Protein AF-A0A9N9MKV9-F1 (afdb_monomer_lite)

Secondary structure (DSSP, 8-state):
--HHHHHHHHHHHHTT-SS---HHHHHHHHHHHHHHHTSTTT---HHHHHHHHHTTT-SPPPTTHHHHHHHHHHHTTSB-TTS-B-HHHHHHHHHTTT--HHHHHHHHHHHHHHHHHHHHHHTS-----SS--------------

InterPro domains:
  IPR006170 Pheromone/general odorant binding protein [PF01395] (21-109)
  IPR036728 Pheromone/general odorant binding protein superfamily [G3DSA:1.10.238.20] (23-124)

Sequence (145 aa):
MKSLAILALCVLFATALSDEIPNKLRQRLRTASEKCQSIPSKAVNEDDMKAYKLSRGEGRRPENLGPHSLCITKEMGWQNEDGTINRELLMREKMRRGETEEKASEMMNRLMKFQKKSNKRLRLPMRNVRKILIPLSTRKLYRPG

Organism: NCBI:txid467358

Radius of gyration: 21.18 Å; chains: 1; bounding box: 37×35×74 Å

pLDDT: mean 70.63, std 19.63, range [30.3, 92.5]

Structure (mmCIF, N/CA/C/O backbone):
data_AF-A0A9N9MKV9-F1
#
_entry.id   AF-A0A9N9MKV9-F1
#
loop_
_atom_site.group_PDB
_atom_site.id
_atom_site.type_symbol
_atom_site.label_atom_id
_atom_site.label_alt_id
_atom_site.label_comp_id
_atom_site.label_asym_id
_atom_site.label_entity_id
_atom_site.label_seq_id
_atom_site.pdbx_PDB_ins_code
_atom_site.Cartn_x
_atom_site.Cartn_y
_atom_site.Cartn_z
_atom_site.occupancy
_atom_site.B_iso_or_equiv
_atom_site.auth_seq_id
_atom_site.auth_comp_id
_atom_site.auth_asym_id
_atom_site.auth_atom_id
_atom_site.pdbx_PDB_model_num
ATOM 1 N N . MET A 1 1 ? -5.793 4.470 -14.842 1.00 39.47 1 MET A N 1
ATOM 2 C CA . MET A 1 1 ? -5.148 5.182 -13.713 1.00 39.47 1 MET A CA 1
ATOM 3 C C . MET A 1 1 ? -5.955 5.035 -12.414 1.00 39.47 1 MET A C 1
ATO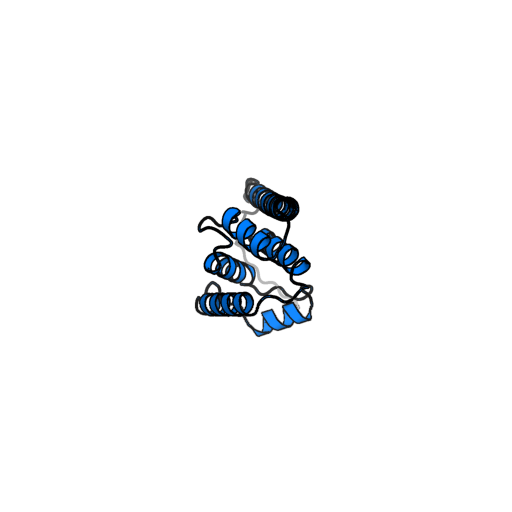M 5 O O . MET A 1 1 ? -6.577 5.982 -11.952 1.00 39.47 1 MET A O 1
ATOM 9 N N . LYS A 1 2 ? -5.936 3.837 -11.806 1.00 42.28 2 LYS A N 1
ATOM 10 C CA . LYS A 1 2 ? -6.439 3.559 -10.436 1.00 42.28 2 LYS A CA 1
ATOM 11 C C . LYS A 1 2 ? -5.429 4.005 -9.350 1.00 42.28 2 LYS A C 1
ATOM 13 O O . LYS A 1 2 ? -5.663 3.880 -8.155 1.00 42.28 2 LYS A O 1
ATOM 18 N N . SER A 1 3 ? -4.303 4.566 -9.791 1.00 45.56 3 SER A N 1
ATOM 19 C CA . SER A 1 3 ? -3.072 4.827 -9.047 1.00 45.56 3 SER A CA 1
ATOM 20 C C . SER A 1 3 ? -3.115 6.043 -8.111 1.00 45.56 3 SER A C 1
ATOM 22 O O . SER A 1 3 ? -2.198 6.210 -7.313 1.00 45.56 3 SER A O 1
ATOM 24 N N . LEU A 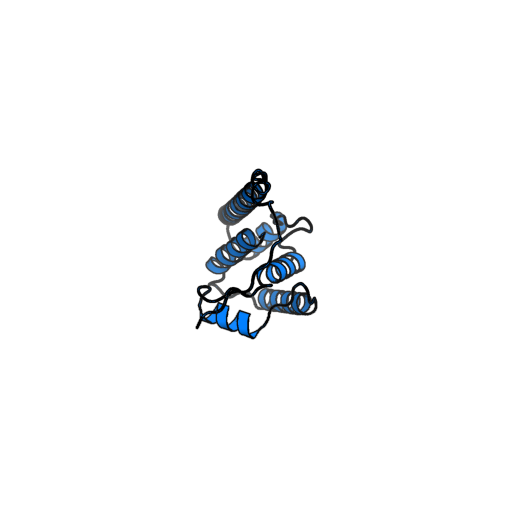1 4 ? -4.152 6.886 -8.199 1.00 46.16 4 LEU A N 1
ATOM 25 C CA . LEU A 1 4 ? -4.339 8.047 -7.313 1.00 46.16 4 LEU A CA 1
ATOM 26 C C . LEU A 1 4 ? -4.969 7.657 -5.965 1.00 46.16 4 LEU A C 1
ATOM 28 O O . LEU A 1 4 ? -4.582 8.198 -4.936 1.00 46.16 4 LEU A O 1
ATOM 32 N N . ALA A 1 5 ? -5.873 6.669 -5.949 1.00 49.72 5 ALA A N 1
ATOM 33 C CA . ALA A 1 5 ? -6.430 6.122 -4.706 1.00 49.72 5 ALA A CA 1
ATOM 34 C C . ALA A 1 5 ? -5.363 5.373 -3.884 1.00 49.72 5 ALA A C 1
ATOM 36 O O . ALA A 1 5 ? -5.355 5.430 -2.660 1.00 49.72 5 ALA A O 1
ATOM 37 N N . ILE A 1 6 ? -4.418 4.738 -4.579 1.00 54.59 6 ILE A N 1
ATOM 38 C CA . ILE A 1 6 ? -3.257 4.055 -3.998 1.00 54.59 6 ILE A CA 1
ATOM 39 C C . ILE A 1 6 ? -2.304 5.055 -3.331 1.00 54.59 6 ILE A C 1
ATOM 41 O O . ILE A 1 6 ? -1.810 4.800 -2.240 1.00 54.59 6 ILE A O 1
ATOM 45 N N . LEU A 1 7 ? -2.076 6.215 -3.953 1.00 52.09 7 LEU A N 1
ATOM 46 C CA . LEU A 1 7 ? -1.188 7.244 -3.408 1.00 52.09 7 LEU A CA 1
ATOM 47 C C . LEU A 1 7 ? -1.776 7.871 -2.132 1.00 52.09 7 LEU A C 1
ATOM 49 O O . LEU A 1 7 ? -1.053 8.091 -1.168 1.00 52.09 7 LEU A O 1
ATOM 53 N N . ALA A 1 8 ? -3.100 8.060 -2.087 1.00 50.72 8 ALA A N 1
ATOM 54 C CA . ALA A 1 8 ? -3.806 8.499 -0.882 1.00 50.72 8 ALA A CA 1
ATOM 55 C C . ALA A 1 8 ? -3.775 7.448 0.246 1.00 50.72 8 ALA A C 1
ATOM 57 O O . ALA A 1 8 ? -3.652 7.820 1.411 1.00 50.72 8 ALA A O 1
ATOM 58 N N . LEU A 1 9 ? -3.829 6.150 -0.090 1.00 55.62 9 LEU A N 1
ATOM 59 C CA . LEU A 1 9 ? -3.596 5.065 0.869 1.00 55.62 9 LEU A CA 1
ATOM 60 C C . LEU A 1 9 ? -2.167 5.164 1.434 1.00 55.62 9 LEU A C 1
ATOM 62 O O . LEU A 1 9 ? -1.994 5.215 2.644 1.00 55.62 9 LEU A O 1
ATOM 66 N N . CYS A 1 10 ? -1.146 5.301 0.585 1.00 56.72 10 CYS A N 1
ATOM 67 C CA . CYS A 1 10 ? 0.242 5.414 1.042 1.00 56.72 10 CYS A CA 1
ATOM 68 C C . CYS A 1 10 ? 0.492 6.645 1.931 1.00 56.72 10 CYS A C 1
ATOM 70 O O . CYS A 1 10 ? 1.188 6.517 2.932 1.00 56.72 10 CYS A O 1
ATOM 72 N N . VAL A 1 11 ? -0.092 7.810 1.618 1.00 51.38 11 VAL A N 1
ATOM 73 C CA . VAL A 1 11 ? 0.117 9.054 2.388 1.00 51.38 11 VAL A CA 1
ATOM 74 C C . VAL A 1 11 ? -0.605 9.032 3.741 1.00 51.38 11 VAL A C 1
ATOM 76 O O . VAL A 1 11 ? -0.017 9.425 4.743 1.00 51.38 11 VAL A O 1
ATOM 79 N N . LEU A 1 12 ? -1.841 8.522 3.808 1.00 50.97 12 LEU A N 1
ATOM 80 C CA . LEU A 1 12 ? -2.595 8.437 5.072 1.00 50.97 12 LEU A CA 1
ATOM 81 C C . LEU A 1 12 ? -2.089 7.323 5.995 1.00 50.97 12 LEU A C 1
ATOM 83 O O . LEU A 1 12 ? -2.223 7.419 7.215 1.00 50.97 12 LEU A O 1
ATOM 87 N N . PHE A 1 13 ? -1.493 6.269 5.432 1.00 52.31 13 PHE A N 1
ATOM 88 C CA . PHE A 1 13 ? -0.716 5.333 6.232 1.00 52.31 13 PHE A CA 1
ATOM 89 C C . PHE A 1 13 ? 0.604 5.978 6.676 1.00 52.31 13 PHE A C 1
ATOM 91 O O . PHE A 1 13 ? 0.903 5.907 7.858 1.00 52.31 13 PHE A O 1
ATOM 98 N N . ALA A 1 14 ? 1.340 6.687 5.813 1.00 48.28 14 ALA A N 1
ATOM 99 C CA . ALA A 1 14 ? 2.635 7.284 6.165 1.00 48.28 14 ALA A CA 1
ATOM 100 C C . ALA A 1 14 ? 2.578 8.287 7.333 1.00 48.28 14 ALA A C 1
ATOM 102 O O . ALA A 1 14 ? 3.448 8.238 8.194 1.00 48.28 14 ALA A O 1
ATOM 103 N N . THR A 1 15 ? 1.548 9.137 7.430 1.00 44.00 15 THR A N 1
ATOM 104 C CA . THR A 1 15 ? 1.438 10.119 8.531 1.00 44.00 15 THR A CA 1
ATOM 105 C C . THR A 1 15 ? 1.129 9.500 9.899 1.00 44.00 15 THR A C 1
ATOM 107 O O . THR A 1 15 ? 1.286 10.170 10.910 1.00 44.00 15 THR A O 1
ATOM 110 N N . ALA A 1 16 ? 0.706 8.232 9.942 1.00 43.19 16 ALA A N 1
ATOM 111 C CA . ALA A 1 16 ? 0.484 7.460 11.171 1.00 43.19 16 ALA A CA 1
ATOM 112 C C . ALA A 1 16 ? 1.508 6.315 11.343 1.00 43.19 16 ALA A C 1
ATOM 114 O O . ALA A 1 16 ? 1.312 5.429 12.170 1.00 43.19 16 ALA A O 1
ATOM 115 N N . LEU A 1 17 ? 2.560 6.283 10.515 1.00 48.69 17 LEU A N 1
ATOM 116 C CA . LEU A 1 17 ? 3.665 5.312 10.563 1.00 48.69 17 LEU A CA 1
ATOM 117 C C . LEU A 1 17 ? 4.970 5.950 11.077 1.00 48.69 17 LEU A C 1
ATOM 119 O O . LEU A 1 17 ? 6.024 5.324 10.980 1.00 48.69 17 LEU A O 1
ATOM 123 N N . SER A 1 18 ? 4.908 7.188 11.581 1.00 48.12 18 SER A N 1
ATOM 124 C CA . SER A 1 18 ? 6.055 7.888 12.177 1.00 48.12 18 SER A CA 1
ATOM 125 C C . SER A 1 18 ? 6.459 7.320 13.543 1.00 48.12 18 SER A C 1
ATOM 127 O O . SER A 1 18 ? 7.595 7.527 13.952 1.00 48.12 18 SER A O 1
ATOM 129 N N . ASP A 1 19 ? 5.572 6.563 14.197 1.00 47.12 19 ASP A N 1
ATOM 130 C CA . ASP A 1 19 ? 5.918 5.643 15.282 1.00 47.12 19 ASP A CA 1
ATOM 131 C C . ASP A 1 19 ? 6.123 4.247 14.682 1.00 47.12 19 ASP A C 1
ATOM 133 O O . ASP A 1 19 ? 5.261 3.755 13.948 1.00 47.12 19 ASP A O 1
ATOM 137 N N . GLU A 1 20 ? 7.298 3.665 14.934 1.00 53.59 20 GLU A N 1
ATOM 138 C CA . GLU A 1 20 ? 7.808 2.380 14.437 1.00 53.59 20 GLU A CA 1
ATOM 139 C C . GLU A 1 20 ? 6.798 1.512 13.666 1.00 53.59 20 GLU A C 1
ATOM 141 O O . GLU A 1 20 ? 5.889 0.889 14.224 1.00 53.59 20 GLU A O 1
ATOM 146 N N . ILE A 1 21 ? 7.004 1.368 12.351 1.00 61.56 21 ILE A N 1
ATOM 147 C CA . ILE A 1 21 ? 6.342 0.297 11.601 1.00 61.56 21 ILE A CA 1
ATOM 148 C C . ILE A 1 21 ? 6.727 -1.026 12.277 1.00 61.56 21 ILE A C 1
ATOM 150 O O . ILE A 1 21 ? 7.904 -1.389 12.231 1.00 61.56 21 ILE A O 1
ATOM 154 N N . PRO A 1 22 ? 5.776 -1.791 12.850 1.00 71.38 22 PRO A N 1
ATOM 155 C CA . PRO A 1 22 ? 6.130 -2.993 13.586 1.00 71.38 22 PRO A CA 1
ATOM 156 C C . PRO A 1 22 ? 6.859 -3.949 12.645 1.00 71.38 22 PRO A C 1
ATOM 158 O O . PRO A 1 22 ? 6.409 -4.161 11.513 1.00 71.38 22 PRO A O 1
ATOM 161 N N . ASN A 1 23 ? 7.955 -4.554 13.110 1.00 77.12 23 ASN A N 1
ATOM 162 C CA . ASN A 1 23 ? 8.803 -5.434 12.295 1.00 77.12 23 ASN A CA 1
ATOM 163 C C . ASN A 1 23 ? 7.994 -6.518 11.562 1.00 77.12 23 ASN A C 1
ATOM 165 O O . ASN A 1 23 ? 8.236 -6.792 10.388 1.00 77.12 23 ASN A O 1
ATOM 169 N N . LYS A 1 24 ? 6.937 -7.038 12.200 1.00 78.50 24 LYS A N 1
ATOM 170 C CA . LYS A 1 24 ? 5.984 -7.979 11.591 1.00 78.50 24 LYS A CA 1
ATOM 171 C C . LYS A 1 24 ? 5.253 -7.401 10.372 1.00 78.50 24 LYS A C 1
ATOM 173 O O . LYS A 1 24 ? 5.072 -8.104 9.382 1.00 78.50 24 LYS A O 1
ATOM 178 N N . LEU A 1 25 ? 4.826 -6.135 10.412 1.00 77.81 25 LEU A N 1
ATOM 179 C CA . LEU A 1 25 ? 4.225 -5.485 9.243 1.00 77.81 25 LEU A CA 1
ATOM 180 C C . LEU A 1 25 ? 5.276 -5.258 8.153 1.00 77.81 25 LEU A C 1
ATOM 182 O O . LEU A 1 25 ? 4.994 -5.519 6.987 1.00 77.81 25 LEU A O 1
ATOM 186 N N . ARG A 1 26 ? 6.478 -4.806 8.526 1.00 78.50 26 ARG A N 1
ATOM 187 C CA . ARG A 1 26 ? 7.576 -4.581 7.577 1.00 78.50 26 ARG A CA 1
ATOM 188 C C . ARG A 1 26 ? 7.937 -5.863 6.826 1.00 78.50 26 ARG A C 1
ATOM 190 O O . ARG A 1 26 ? 8.070 -5.836 5.607 1.00 78.50 26 ARG A O 1
ATOM 197 N N . GLN A 1 27 ? 8.024 -6.985 7.537 1.00 86.44 27 GLN A N 1
ATOM 198 C CA . GLN A 1 27 ? 8.288 -8.292 6.944 1.00 86.44 27 GLN A CA 1
ATOM 199 C C . GLN A 1 27 ? 7.154 -8.728 6.009 1.00 86.44 27 GLN A C 1
ATOM 201 O O . GLN A 1 27 ? 7.424 -9.109 4.876 1.00 86.44 27 GLN A O 1
ATOM 206 N N . ARG A 1 28 ? 5.886 -8.585 6.424 1.00 85.00 28 ARG A N 1
ATOM 207 C CA . ARG A 1 28 ? 4.730 -8.891 5.559 1.00 85.00 28 ARG A CA 1
ATOM 208 C C . ARG A 1 28 ? 4.713 -8.048 4.283 1.00 85.00 28 ARG A C 1
ATOM 210 O O . ARG A 1 28 ? 4.479 -8.589 3.208 1.00 85.00 28 ARG A O 1
ATOM 217 N N . LEU A 1 29 ? 4.997 -6.749 4.393 1.00 84.50 29 LEU A N 1
ATOM 218 C CA . LEU A 1 29 ? 5.094 -5.851 3.241 1.00 84.50 29 LEU A CA 1
ATOM 219 C C . LEU A 1 29 ? 6.226 -6.259 2.300 1.00 84.50 29 LEU A C 1
ATOM 221 O O . LEU A 1 29 ? 6.032 -6.244 1.089 1.00 84.50 29 LEU A O 1
ATOM 225 N N . ARG A 1 30 ? 7.383 -6.653 2.843 1.00 85.81 30 ARG A N 1
ATOM 226 C CA . ARG A 1 30 ? 8.507 -7.146 2.044 1.00 85.81 30 ARG A CA 1
ATOM 227 C C . ARG A 1 30 ? 8.129 -8.416 1.284 1.00 85.81 30 ARG A C 1
ATOM 229 O O . ARG A 1 30 ? 8.282 -8.444 0.070 1.00 85.81 30 ARG A O 1
ATOM 236 N N . THR A 1 31 ? 7.548 -9.405 1.960 1.00 91.31 31 THR A N 1
ATOM 237 C CA . THR A 1 31 ? 7.090 -10.646 1.319 1.00 91.31 31 THR A CA 1
ATOM 238 C C . THR A 1 31 ? 6.037 -10.381 0.241 1.00 91.31 31 THR A C 1
ATOM 240 O O . THR A 1 31 ? 6.108 -10.953 -0.842 1.00 91.31 31 THR A O 1
ATOM 243 N N . ALA A 1 32 ? 5.074 -9.489 0.495 1.00 89.25 32 ALA A N 1
ATOM 244 C CA . ALA A 1 32 ? 4.089 -9.091 -0.510 1.00 89.25 32 ALA A CA 1
ATOM 245 C C . ALA A 1 32 ? 4.746 -8.385 -1.710 1.00 89.25 32 ALA A C 1
ATOM 247 O O . ALA A 1 32 ? 4.404 -8.663 -2.855 1.00 89.25 32 ALA A O 1
ATOM 248 N N . SER A 1 33 ? 5.718 -7.504 -1.461 1.00 88.69 33 SER A N 1
ATOM 249 C CA . SER A 1 33 ? 6.477 -6.817 -2.509 1.00 88.69 33 SER A CA 1
ATOM 250 C C . SER A 1 33 ? 7.266 -7.798 -3.375 1.00 88.69 33 SER A C 1
ATOM 252 O O . SER A 1 33 ? 7.188 -7.705 -4.595 1.00 88.69 33 SER A O 1
ATOM 254 N N . GLU A 1 34 ? 7.968 -8.757 -2.767 1.00 92.06 34 GLU A N 1
ATOM 255 C CA . GLU A 1 34 ? 8.741 -9.797 -3.465 1.00 92.06 34 GLU A CA 1
ATOM 256 C C . GLU A 1 34 ? 7.831 -10.675 -4.338 1.00 92.06 34 GLU A C 1
ATOM 258 O O . GLU A 1 34 ? 8.118 -10.888 -5.516 1.00 92.06 34 GLU A O 1
ATOM 263 N N . LYS A 1 35 ? 6.668 -11.092 -3.817 1.00 92.50 35 LYS A N 1
ATOM 264 C CA . LYS A 1 35 ? 5.646 -11.804 -4.607 1.00 92.50 35 LYS A CA 1
ATOM 265 C C . LYS A 1 35 ? 5.119 -10.983 -5.782 1.00 92.50 35 LYS A C 1
ATOM 267 O O . LYS A 1 35 ? 4.851 -11.516 -6.850 1.00 92.50 35 LYS A O 1
ATOM 272 N N . CYS A 1 36 ? 4.930 -9.684 -5.596 1.00 90.25 36 CYS A N 1
ATOM 273 C CA . CYS A 1 36 ? 4.450 -8.813 -6.664 1.00 90.25 36 CYS A CA 1
ATOM 274 C C . CYS A 1 36 ? 5.534 -8.490 -7.696 1.00 90.25 36 CYS A C 1
ATOM 276 O O . CYS A 1 36 ? 5.206 -8.194 -8.845 1.00 90.25 36 CYS A O 1
ATOM 278 N N . GLN A 1 37 ? 6.805 -8.571 -7.303 1.00 91.31 37 GLN A N 1
ATOM 279 C CA . GLN A 1 37 ? 7.958 -8.383 -8.174 1.00 91.31 37 GLN A CA 1
ATOM 280 C C . GLN A 1 37 ? 8.192 -9.585 -9.101 1.00 91.31 37 GLN A C 1
ATOM 282 O O . GLN A 1 37 ? 8.673 -9.398 -10.214 1.00 91.31 37 GLN A O 1
ATOM 287 N N . SER A 1 38 ? 7.795 -10.799 -8.700 1.00 92.44 38 SER A N 1
ATOM 288 C CA . SER A 1 38 ? 7.893 -11.993 -9.556 1.00 92.44 38 SER A CA 1
ATOM 289 C C . SER A 1 38 ? 6.872 -12.025 -10.702 1.00 92.44 38 SER A C 1
ATOM 291 O O . SER A 1 38 ? 6.963 -12.879 -11.582 1.00 92.44 38 SER A O 1
ATOM 293 N N . ILE A 1 39 ? 5.911 -11.093 -10.728 1.00 91.12 39 ILE A N 1
ATOM 294 C CA . ILE A 1 39 ? 4.911 -10.973 -11.792 1.00 91.12 39 ILE A CA 1
ATOM 295 C C . ILE A 1 39 ? 5.377 -9.898 -12.788 1.00 91.12 39 ILE A C 1
ATOM 297 O O . ILE A 1 39 ? 5.326 -8.716 -12.446 1.00 91.12 39 ILE A O 1
ATOM 301 N N . PRO A 1 40 ? 5.741 -10.240 -14.042 1.00 87.88 40 PRO A N 1
ATOM 302 C CA . PRO A 1 40 ? 6.336 -9.285 -14.986 1.00 87.88 40 PRO A CA 1
ATOM 303 C C . PRO A 1 40 ? 5.476 -8.042 -15.252 1.00 87.88 40 PRO A C 1
ATOM 305 O O . PRO A 1 40 ? 5.981 -6.927 -15.304 1.00 87.88 40 PRO A O 1
ATOM 308 N N . SER A 1 41 ? 4.152 -8.209 -15.335 1.00 87.44 41 SER A N 1
ATOM 309 C CA . SER A 1 41 ? 3.196 -7.110 -15.553 1.00 87.44 41 SER A CA 1
ATOM 310 C C . SER A 1 41 ? 2.994 -6.194 -14.337 1.00 87.44 41 SER A C 1
ATOM 312 O O . SER A 1 41 ? 2.263 -5.204 -14.414 1.00 87.44 41 SER A O 1
ATOM 314 N N . LYS A 1 42 ? 3.601 -6.534 -13.197 1.00 86.50 42 LYS A N 1
ATOM 315 C CA . LYS A 1 42 ? 3.518 -5.789 -11.936 1.00 86.50 42 LYS A CA 1
ATOM 316 C C . LYS A 1 42 ? 4.898 -5.474 -11.358 1.00 86.50 42 LYS A C 1
ATOM 318 O O . LYS A 1 42 ? 4.961 -4.766 -10.359 1.00 86.50 42 LYS A O 1
ATOM 323 N N . ALA A 1 43 ? 5.976 -5.972 -11.956 1.00 89.75 43 ALA A N 1
ATOM 324 C CA . ALA A 1 43 ? 7.340 -5.721 -11.526 1.00 89.75 43 ALA A CA 1
ATOM 325 C C . ALA A 1 43 ? 7.716 -4.258 -11.773 1.00 89.75 43 ALA A C 1
ATOM 327 O O . ALA A 1 43 ? 7.374 -3.684 -12.812 1.00 89.75 43 ALA A O 1
ATOM 328 N N . VAL A 1 44 ? 8.418 -3.649 -10.819 1.00 89.50 44 VAL A N 1
ATOM 329 C CA . VAL A 1 44 ? 8.949 -2.288 -10.968 1.00 89.50 44 VAL A CA 1
ATOM 330 C C . VAL A 1 44 ? 10.459 -2.349 -11.087 1.00 89.50 44 VAL A C 1
ATOM 332 O O . VAL A 1 44 ? 11.096 -3.124 -10.382 1.00 89.50 44 VAL A O 1
ATOM 335 N N . ASN A 1 45 ? 11.038 -1.521 -11.951 1.00 91.44 45 ASN A N 1
ATOM 336 C CA . ASN A 1 45 ? 12.482 -1.347 -11.986 1.00 91.44 45 ASN A CA 1
ATOM 337 C C . ASN A 1 45 ? 12.970 -0.779 -10.635 1.00 91.44 45 ASN A C 1
ATOM 339 O O . ASN A 1 45 ? 12.458 0.235 -10.150 1.00 91.44 45 ASN A O 1
ATOM 343 N N . GLU A 1 46 ? 13.923 -1.462 -10.001 1.00 87.56 46 GLU A N 1
ATOM 344 C CA . GLU A 1 46 ? 14.394 -1.100 -8.662 1.00 87.56 46 GLU A CA 1
ATOM 345 C C . GLU A 1 46 ? 15.159 0.226 -8.644 1.00 87.56 46 GLU A C 1
ATOM 347 O O . GLU A 1 46 ? 15.007 0.995 -7.690 1.00 87.56 46 GLU A O 1
ATOM 352 N N . ASP A 1 47 ? 15.901 0.539 -9.707 1.00 88.62 47 ASP A N 1
ATOM 353 C CA . ASP A 1 47 ? 16.638 1.796 -9.841 1.00 88.62 47 ASP A CA 1
ATOM 354 C C . ASP A 1 47 ? 15.681 2.976 -10.005 1.00 88.62 47 ASP A C 1
ATOM 356 O O . ASP A 1 47 ? 15.809 3.975 -9.293 1.00 88.62 47 ASP A O 1
ATOM 360 N N . ASP A 1 48 ? 14.649 2.831 -10.841 1.00 86.62 48 ASP A N 1
ATOM 361 C CA . ASP A 1 48 ? 13.590 3.838 -10.976 1.00 86.62 48 ASP A CA 1
ATOM 362 C C . ASP A 1 48 ? 12.865 4.050 -9.643 1.00 86.62 48 ASP A C 1
ATOM 364 O O . ASP A 1 48 ? 12.580 5.179 -9.242 1.00 86.62 48 ASP A O 1
ATOM 368 N N . MET A 1 49 ? 12.574 2.966 -8.917 1.00 83.69 49 MET A N 1
ATOM 369 C CA . MET A 1 49 ? 11.943 3.042 -7.600 1.00 83.69 49 MET A CA 1
ATOM 370 C C . MET A 1 49 ? 12.846 3.746 -6.580 1.00 83.69 49 MET A C 1
ATOM 372 O O . MET A 1 49 ? 12.362 4.540 -5.768 1.00 83.69 49 MET A O 1
ATOM 376 N N . LYS A 1 50 ? 14.153 3.466 -6.599 1.00 85.12 50 LYS A N 1
ATOM 377 C CA . LYS A 1 50 ? 15.144 4.094 -5.721 1.00 85.12 50 LYS A CA 1
ATOM 378 C C . LYS A 1 50 ? 15.281 5.581 -6.033 1.00 85.12 50 LYS A C 1
ATOM 380 O O . LYS A 1 50 ? 15.184 6.391 -5.113 1.00 85.12 50 LYS A O 1
ATOM 385 N N . ALA A 1 51 ? 15.418 5.946 -7.305 1.00 86.69 51 ALA A N 1
ATOM 386 C CA . ALA A 1 51 ? 15.464 7.334 -7.755 1.00 86.69 51 ALA A CA 1
ATOM 387 C C . ALA A 1 51 ? 14.181 8.088 -7.372 1.00 86.69 51 ALA A C 1
ATOM 389 O O . ALA A 1 51 ? 14.241 9.179 -6.803 1.00 86.69 51 ALA A O 1
ATOM 390 N N . TYR A 1 52 ? 13.017 7.468 -7.576 1.00 82.75 52 TYR A N 1
ATOM 391 C CA . TYR A 1 52 ? 11.729 8.040 -7.193 1.00 82.75 52 TYR A CA 1
ATOM 392 C C . TYR A 1 52 ? 11.631 8.291 -5.679 1.00 82.75 52 TYR A C 1
ATOM 394 O O . TYR A 1 52 ? 11.218 9.372 -5.257 1.00 82.75 52 TYR A O 1
ATOM 402 N N . LYS A 1 53 ? 12.084 7.346 -4.845 1.00 77.94 53 LYS A N 1
ATOM 403 C CA . LYS A 1 53 ? 12.146 7.522 -3.382 1.00 77.94 53 LYS A CA 1
ATOM 404 C C . LYS A 1 53 ? 13.106 8.639 -2.967 1.00 77.94 53 LYS A C 1
ATOM 406 O O . LYS A 1 53 ? 12.738 9.461 -2.133 1.00 77.94 53 LYS A O 1
ATOM 411 N N . LEU A 1 54 ? 14.307 8.683 -3.549 1.00 85.69 54 LEU A N 1
ATOM 412 C CA . LEU A 1 54 ? 15.313 9.711 -3.255 1.00 85.69 54 LEU A CA 1
ATOM 413 C C . LEU A 1 54 ? 14.819 11.112 -3.631 1.00 85.69 54 LEU A C 1
ATOM 415 O O . LEU A 1 54 ? 15.028 12.057 -2.880 1.00 85.69 54 LEU A O 1
ATOM 419 N N . SER A 1 55 ? 14.074 11.222 -4.731 1.00 83.56 55 SER A N 1
ATOM 420 C CA . SER A 1 55 ? 13.430 12.468 -5.164 1.00 83.56 55 SER A CA 1
ATOM 421 C C . SER A 1 55 ? 12.205 12.873 -4.334 1.00 83.56 55 SER A C 1
ATOM 423 O O . SER A 1 55 ? 11.484 13.787 -4.719 1.00 83.56 55 SER A O 1
ATOM 425 N N . ARG A 1 56 ? 11.892 12.156 -3.243 1.00 78.56 56 ARG A N 1
ATOM 426 C CA . ARG A 1 56 ? 10.678 12.358 -2.429 1.00 78.56 56 ARG A CA 1
ATOM 427 C C . ARG A 1 56 ? 9.378 12.360 -3.248 1.00 78.56 56 ARG A C 1
ATOM 429 O O . ARG A 1 56 ? 8.378 12.947 -2.848 1.00 78.56 56 ARG A O 1
ATOM 436 N N . GLY A 1 57 ? 9.377 11.644 -4.371 1.00 74.12 57 GLY A N 1
A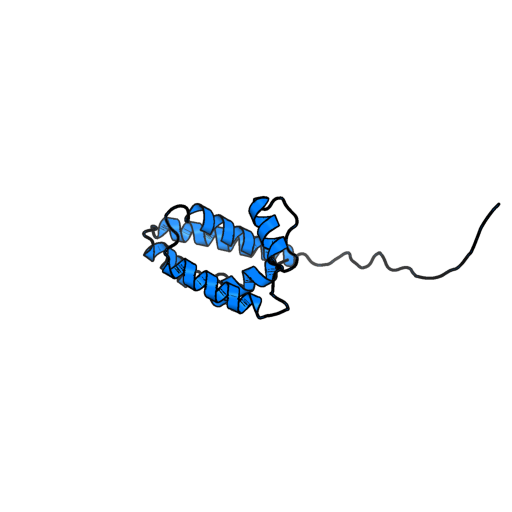TOM 437 C CA . GLY A 1 57 ? 8.230 11.520 -5.263 1.00 74.12 57 GLY A CA 1
ATOM 438 C C . GLY A 1 57 ? 8.096 12.607 -6.334 1.00 74.12 57 GLY A C 1
ATOM 439 O O . GLY A 1 57 ? 7.124 12.553 -7.089 1.00 74.12 57 GLY A O 1
ATOM 440 N N . GLU A 1 58 ? 9.042 13.546 -6.425 1.00 77.62 58 GLU A N 1
ATOM 441 C CA . GLU A 1 58 ? 9.076 14.599 -7.456 1.00 77.62 58 GLU A CA 1
ATOM 442 C C . GLU A 1 58 ? 9.721 14.130 -8.769 1.00 77.62 58 GLU A C 1
ATOM 444 O O . GLU A 1 58 ? 9.482 14.698 -9.833 1.00 77.62 58 GLU A O 1
ATOM 449 N N . GLY A 1 59 ? 10.525 13.070 -8.708 1.00 80.62 59 GLY A N 1
ATOM 450 C CA . GLY A 1 59 ? 11.198 12.483 -9.858 1.00 80.62 59 GLY A CA 1
ATOM 451 C C . GLY A 1 59 ? 10.270 11.668 -10.756 1.00 80.62 59 GLY A C 1
ATOM 452 O O . GLY A 1 59 ? 9.065 11.522 -10.524 1.00 80.62 59 GLY A O 1
ATOM 453 N N . ARG A 1 60 ? 10.857 11.080 -11.804 1.00 83.25 60 ARG A N 1
ATOM 454 C CA . ARG A 1 60 ? 10.123 10.237 -12.751 1.00 83.25 60 ARG A CA 1
ATOM 455 C C . ARG A 1 60 ? 9.431 9.094 -12.010 1.00 83.25 60 ARG A C 1
ATOM 457 O O . ARG A 1 60 ? 10.066 8.279 -11.347 1.00 83.25 60 ARG A O 1
ATOM 464 N N . ARG A 1 61 ? 8.108 9.023 -12.156 1.00 81.88 61 ARG A N 1
ATOM 465 C CA . ARG A 1 61 ? 7.307 7.932 -11.605 1.00 81.88 61 ARG A CA 1
ATOM 466 C C . ARG A 1 61 ? 7.628 6.628 -12.355 1.00 81.88 61 ARG A C 1
ATOM 468 O O . ARG A 1 61 ? 7.491 6.622 -13.580 1.00 81.88 61 ARG A O 1
ATOM 475 N N . PRO A 1 62 ? 7.948 5.523 -11.656 1.00 86.88 62 PRO A N 1
ATOM 476 C CA . PRO A 1 62 ? 8.138 4.228 -12.299 1.00 86.88 62 PRO A CA 1
ATOM 477 C C . PRO A 1 62 ? 6.857 3.771 -13.005 1.00 86.88 62 PRO A C 1
ATOM 479 O O . PRO A 1 62 ? 5.758 3.891 -12.450 1.00 86.88 62 PRO A O 1
ATOM 482 N N . GLU A 1 63 ? 7.000 3.220 -14.209 1.00 83.94 63 GLU A N 1
ATOM 483 C CA . GLU A 1 63 ? 5.884 2.869 -15.100 1.00 83.94 63 GLU A CA 1
ATOM 484 C C . GLU A 1 63 ? 4.870 1.929 -14.424 1.00 83.94 63 GLU A C 1
ATOM 486 O O . GLU A 1 63 ? 3.667 2.203 -14.379 1.00 83.94 63 GLU A O 1
ATOM 491 N N . ASN A 1 64 ? 5.375 0.893 -13.751 1.00 86.75 64 ASN A N 1
ATOM 492 C CA . ASN A 1 64 ? 4.562 -0.120 -13.078 1.00 86.75 64 ASN A CA 1
ATOM 493 C C . ASN A 1 64 ? 4.273 0.173 -11.599 1.00 86.75 64 ASN A C 1
ATOM 495 O O . ASN A 1 64 ? 3.706 -0.676 -10.910 1.00 86.75 64 ASN A O 1
ATOM 499 N N . LEU A 1 65 ? 4.575 1.378 -11.093 1.00 83.56 65 LEU A N 1
ATOM 500 C CA . LEU A 1 65 ? 4.345 1.706 -9.678 1.00 83.56 65 LEU A CA 1
ATOM 501 C C . LEU A 1 65 ? 2.875 1.496 -9.272 1.00 83.56 65 LEU A C 1
ATOM 503 O O . LEU A 1 65 ? 2.588 0.980 -8.200 1.00 83.56 65 LEU A O 1
ATOM 507 N N . GLY A 1 66 ? 1.925 1.884 -10.129 1.00 82.50 66 GLY A N 1
ATOM 508 C CA . GLY A 1 66 ? 0.494 1.698 -9.859 1.00 82.50 66 GLY A CA 1
ATOM 509 C C . GLY A 1 66 ? 0.084 0.220 -9.737 1.00 82.50 66 GLY A C 1
ATOM 510 O O . GLY A 1 66 ? -0.451 -0.160 -8.693 1.00 82.50 66 GLY A O 1
ATOM 511 N N . PRO A 1 67 ? 0.312 -0.606 -10.776 1.00 86.12 67 PRO A N 1
ATOM 512 C CA . PRO A 1 67 ? 0.065 -2.050 -10.739 1.00 86.12 67 PRO A CA 1
ATOM 513 C C . PRO A 1 67 ? 0.769 -2.780 -9.587 1.00 86.12 67 PRO A C 1
ATOM 515 O O . PRO A 1 67 ? 0.151 -3.625 -8.936 1.00 86.12 67 PRO A O 1
ATOM 518 N N . HIS A 1 68 ? 2.020 -2.423 -9.291 1.00 84.88 68 HIS A N 1
ATOM 519 C CA . HIS A 1 68 ? 2.792 -3.023 -8.205 1.00 84.88 68 HIS A CA 1
ATOM 520 C C . HIS A 1 68 ? 2.195 -2.716 -6.834 1.00 84.88 68 HIS A C 1
ATOM 522 O O . HIS A 1 68 ? 1.928 -3.615 -6.041 1.00 84.88 68 HIS A O 1
ATOM 528 N N . SER A 1 69 ? 1.900 -1.443 -6.560 1.00 82.19 69 SER A N 1
ATOM 529 C CA . SER A 1 69 ? 1.266 -1.059 -5.302 1.00 82.19 69 SER A CA 1
ATOM 530 C C . SER A 1 69 ? -0.124 -1.681 -5.147 1.00 82.19 69 SER A C 1
ATOM 532 O O . SER A 1 69 ? -0.476 -2.099 -4.049 1.00 82.19 69 SER A O 1
ATOM 534 N N . LEU A 1 70 ? -0.896 -1.802 -6.236 1.00 83.94 70 LEU A N 1
ATOM 535 C CA . LEU A 1 70 ? -2.184 -2.499 -6.211 1.00 83.94 70 LEU A CA 1
ATOM 536 C C . LEU A 1 70 ? -2.007 -3.962 -5.788 1.00 83.94 70 LEU A C 1
ATOM 538 O O . LEU A 1 70 ? -2.726 -4.441 -4.914 1.00 83.94 70 LEU A O 1
ATOM 542 N N . CYS A 1 71 ? -1.026 -4.647 -6.372 1.00 87.81 71 CYS A N 1
ATOM 543 C CA . CYS A 1 71 ? -0.688 -6.018 -6.018 1.00 87.81 71 CYS A CA 1
ATOM 544 C C . CYS A 1 71 ? -0.365 -6.169 -4.531 1.00 87.81 71 CYS A C 1
ATOM 546 O O . CYS A 1 71 ? -0.986 -6.987 -3.860 1.00 87.81 71 CYS A O 1
ATOM 548 N N . ILE A 1 72 ? 0.519 -5.319 -4.000 1.00 87.06 72 ILE A N 1
ATOM 549 C CA . ILE A 1 72 ? 0.894 -5.348 -2.582 1.00 87.06 72 ILE A CA 1
ATOM 550 C C . ILE A 1 72 ? -0.342 -5.150 -1.704 1.00 87.06 72 ILE A C 1
ATOM 552 O O . ILE A 1 72 ? -0.552 -5.891 -0.750 1.00 87.06 72 ILE A O 1
ATOM 556 N N . THR A 1 73 ? -1.194 -4.172 -2.025 1.00 84.88 73 THR A N 1
ATOM 557 C CA . THR A 1 73 ? -2.392 -3.906 -1.216 1.00 84.88 73 THR A CA 1
ATOM 558 C C . THR A 1 73 ? -3.398 -5.057 -1.225 1.00 84.88 73 THR A C 1
ATOM 560 O O . THR A 1 73 ? -4.063 -5.269 -0.211 1.00 84.88 73 THR A O 1
ATOM 563 N N . LYS A 1 74 ? -3.482 -5.819 -2.322 1.00 88.06 74 LYS A N 1
ATOM 564 C CA . LYS A 1 74 ? -4.296 -7.038 -2.406 1.00 88.06 74 LYS A CA 1
ATOM 565 C C . LYS A 1 74 ? -3.689 -8.190 -1.608 1.00 88.06 74 LYS A C 1
ATOM 567 O O . LYS A 1 74 ? -4.381 -8.770 -0.784 1.00 88.06 74 LYS A O 1
ATOM 572 N N . GLU A 1 75 ? -2.390 -8.449 -1.760 1.00 89.75 75 GLU A N 1
ATOM 573 C CA . GLU A 1 75 ? -1.668 -9.471 -0.978 1.00 89.75 75 GLU A CA 1
ATOM 574 C C . GLU A 1 75 ? -1.743 -9.213 0.534 1.00 89.75 75 GLU A C 1
ATOM 576 O O . GLU A 1 75 ? -1.793 -10.135 1.346 1.00 89.75 75 GLU A O 1
ATOM 581 N N . MET A 1 76 ? -1.791 -7.942 0.932 1.00 86.00 76 MET A N 1
ATOM 582 C CA . MET A 1 76 ? -1.959 -7.545 2.329 1.00 86.00 76 MET A CA 1
ATOM 583 C C . MET A 1 76 ? -3.410 -7.646 2.829 1.00 86.00 76 MET A C 1
ATOM 585 O O . MET A 1 76 ? -3.645 -7.481 4.028 1.00 86.00 76 MET A O 1
ATOM 589 N N . GLY A 1 77 ? -4.380 -7.885 1.940 1.00 87.00 77 GLY A N 1
ATOM 590 C CA . GLY A 1 77 ? -5.815 -7.896 2.241 1.00 87.00 77 GLY A CA 1
ATOM 591 C C . GLY A 1 77 ? -6.414 -6.509 2.502 1.00 87.00 77 GLY A C 1
ATOM 592 O O . GLY A 1 77 ? -7.545 -6.401 2.966 1.00 87.00 77 GLY A O 1
ATOM 593 N N . TRP A 1 78 ? -5.667 -5.433 2.233 1.00 86.44 78 TRP A N 1
ATOM 594 C CA . TRP A 1 78 ? -6.115 -4.048 2.437 1.00 86.44 78 TRP A CA 1
ATOM 595 C C . TRP A 1 78 ? -7.105 -3.594 1.367 1.00 86.44 78 TRP A C 1
ATOM 597 O O . TRP A 1 78 ? -7.914 -2.693 1.597 1.00 86.44 78 TRP A O 1
ATOM 607 N N . GLN A 1 79 ? -7.027 -4.211 0.191 1.00 84.06 79 GLN A N 1
ATOM 608 C CA . GLN A 1 79 ? -8.000 -4.064 -0.877 1.00 84.06 79 GLN A CA 1
ATOM 609 C C . GLN A 1 79 ? -8.585 -5.428 -1.231 1.00 84.06 79 GLN A C 1
ATOM 611 O O . GLN A 1 79 ? -7.866 -6.422 -1.284 1.00 84.06 79 GLN A O 1
ATOM 616 N N . ASN A 1 80 ? -9.886 -5.444 -1.494 1.00 84.38 80 ASN A N 1
ATOM 617 C CA . ASN A 1 80 ? -10.619 -6.597 -1.992 1.00 84.38 80 ASN A CA 1
ATOM 618 C C . ASN A 1 80 ? -10.273 -6.872 -3.466 1.00 84.38 80 ASN A C 1
ATOM 620 O O . ASN A 1 80 ? -9.631 -6.064 -4.150 1.00 84.38 80 ASN A O 1
ATOM 624 N N . GLU A 1 81 ? -10.750 -8.000 -3.997 1.00 80.69 81 GLU A N 1
ATOM 625 C CA . GLU A 1 81 ? -10.469 -8.389 -5.383 1.00 80.69 81 GLU A CA 1
ATOM 626 C C . GLU A 1 81 ? -11.013 -7.409 -6.431 1.00 80.69 81 GLU A C 1
ATOM 628 O O . GLU A 1 81 ? -10.379 -7.180 -7.467 1.00 80.69 81 GLU A O 1
ATOM 633 N N . ASP A 1 82 ? -12.124 -6.746 -6.128 1.00 78.38 82 ASP A N 1
ATOM 634 C CA . ASP A 1 82 ? -12.722 -5.694 -6.954 1.00 78.38 82 ASP A CA 1
ATOM 635 C C . ASP A 1 82 ? -11.956 -4.350 -6.889 1.00 78.38 82 ASP A C 1
ATOM 637 O O . ASP A 1 82 ? -12.273 -3.400 -7.613 1.00 78.38 82 ASP A O 1
ATOM 641 N N . GLY A 1 83 ? -10.911 -4.265 -6.056 1.00 74.88 83 GLY A N 1
ATOM 642 C CA . GLY A 1 83 ? -10.134 -3.052 -5.808 1.00 74.88 83 GLY A CA 1
ATOM 643 C C . GLY A 1 83 ? -10.821 -2.063 -4.863 1.00 74.88 83 GLY A C 1
ATOM 644 O O . GLY A 1 83 ? -10.429 -0.892 -4.816 1.00 74.88 83 GLY A O 1
ATOM 645 N N . THR A 1 84 ? -11.861 -2.490 -4.139 1.00 82.69 84 THR A N 1
ATOM 646 C CA . THR A 1 84 ? -12.429 -1.726 -3.024 1.00 82.69 84 THR A CA 1
ATOM 647 C C . THR A 1 84 ? -11.597 -1.863 -1.767 1.00 82.69 84 THR A C 1
ATOM 649 O O . THR A 1 84 ? -10.851 -2.819 -1.587 1.00 82.69 84 THR A O 1
ATOM 652 N N . ILE A 1 85 ? -11.671 -0.853 -0.906 1.00 83.69 85 ILE A N 1
ATOM 653 C CA . ILE A 1 85 ? -10.936 -0.845 0.354 1.00 83.69 85 ILE A CA 1
ATOM 654 C C . ILE A 1 85 ? -11.609 -1.820 1.322 1.00 83.69 85 ILE A C 1
ATOM 656 O O . ILE A 1 85 ? -12.813 -1.717 1.560 1.00 83.69 85 ILE A O 1
ATOM 660 N N . ASN A 1 86 ? -10.828 -2.717 1.925 1.00 86.94 86 ASN A N 1
ATOM 661 C CA . ASN A 1 86 ? -11.316 -3.598 2.980 1.00 86.94 86 ASN A CA 1
ATOM 662 C C . ASN A 1 86 ? -11.400 -2.820 4.304 1.00 86.94 86 ASN A C 1
ATOM 664 O O . ASN A 1 86 ? -10.458 -2.788 5.099 1.00 86.94 86 ASN A O 1
ATOM 668 N N . ARG A 1 87 ? -12.529 -2.132 4.513 1.00 86.31 87 ARG A N 1
ATOM 669 C CA . ARG A 1 87 ? -12.741 -1.255 5.674 1.00 86.31 87 ARG A CA 1
ATOM 670 C C . ARG A 1 87 ? -12.586 -2.004 6.994 1.00 86.31 87 ARG A C 1
ATOM 672 O O . ARG A 1 87 ? -11.941 -1.489 7.898 1.00 86.31 87 ARG A O 1
ATOM 679 N N . GLU A 1 88 ? -13.168 -3.191 7.108 1.00 87.81 88 GLU A N 1
ATOM 680 C CA . GLU A 1 88 ? -13.185 -3.960 8.355 1.00 87.81 88 GLU A CA 1
ATOM 681 C C . GLU A 1 88 ? -11.777 -4.355 8.798 1.00 87.81 88 GLU A C 1
ATOM 683 O O . GLU A 1 88 ? -11.396 -4.138 9.950 1.00 87.81 88 GLU A O 1
ATOM 688 N N . LEU A 1 89 ? -10.973 -4.872 7.865 1.00 86.19 89 LEU A N 1
ATOM 689 C CA . LEU A 1 89 ? -9.598 -5.266 8.149 1.00 86.19 89 LEU A CA 1
ATOM 690 C C . LEU A 1 89 ? -8.742 -4.059 8.544 1.00 86.19 89 LEU A C 1
ATOM 692 O O . LEU A 1 89 ? -7.974 -4.135 9.503 1.00 86.19 89 LEU A O 1
ATOM 696 N N . LEU A 1 90 ? -8.886 -2.931 7.844 1.00 84.38 90 LEU A N 1
ATOM 697 C CA . LEU A 1 90 ? -8.104 -1.732 8.149 1.00 84.38 90 LEU A CA 1
ATOM 698 C C . LEU A 1 90 ? -8.534 -1.064 9.458 1.00 84.38 90 LEU A C 1
ATOM 700 O O . LEU A 1 90 ? -7.668 -0.589 10.190 1.00 84.38 90 LEU A O 1
ATOM 704 N N . MET A 1 91 ? -9.831 -1.064 9.784 1.00 84.50 91 MET A N 1
ATOM 705 C CA . MET A 1 91 ? -10.332 -0.630 11.094 1.00 84.50 91 MET A CA 1
ATOM 706 C C . MET A 1 91 ? -9.705 -1.467 12.208 1.00 84.50 91 MET A C 1
ATOM 708 O O . MET A 1 91 ? -9.124 -0.913 13.139 1.00 84.50 91 MET A O 1
ATOM 712 N N . ARG A 1 92 ? -9.734 -2.799 12.065 1.00 85.31 92 ARG A N 1
ATOM 713 C CA . ARG A 1 92 ? -9.141 -3.725 13.037 1.00 85.31 92 ARG A CA 1
ATOM 714 C C . ARG A 1 92 ? -7.643 -3.486 13.217 1.00 85.31 92 ARG A C 1
ATOM 716 O O . ARG A 1 92 ? -7.167 -3.434 14.346 1.00 85.31 92 ARG A O 1
ATOM 723 N N . GLU A 1 93 ? -6.888 -3.322 12.130 1.00 82.00 93 GLU A N 1
ATOM 724 C CA . GLU A 1 93 ? -5.445 -3.055 12.213 1.00 82.00 93 GLU A CA 1
ATOM 725 C C . GLU A 1 93 ? -5.122 -1.692 12.836 1.00 82.00 93 GLU A C 1
ATOM 727 O O . GLU A 1 93 ? -4.100 -1.572 13.508 1.00 82.00 93 GLU A O 1
ATOM 732 N N . LYS A 1 94 ? -5.969 -0.674 12.641 1.00 79.62 94 LYS A N 1
ATOM 733 C CA . LYS A 1 94 ? -5.807 0.639 13.282 1.00 79.62 94 LYS A CA 1
ATOM 734 C C . LYS A 1 94 ? -6.116 0.578 14.776 1.00 79.62 94 LYS A C 1
ATOM 736 O O . LYS A 1 94 ? -5.281 0.991 15.573 1.00 79.62 94 LYS A O 1
ATOM 741 N N . MET A 1 95 ? -7.237 -0.027 15.161 1.00 80.81 95 MET A N 1
ATOM 742 C CA . MET A 1 95 ? -7.602 -0.219 16.570 1.00 80.81 95 MET A CA 1
ATOM 743 C C . MET A 1 95 ? -6.563 -1.061 17.322 1.00 80.81 95 MET A C 1
ATOM 745 O O . MET A 1 95 ? -6.160 -0.708 18.425 1.00 80.81 95 MET A O 1
ATOM 749 N N . ARG A 1 96 ? -6.031 -2.123 16.697 1.00 81.62 96 ARG A N 1
ATOM 750 C CA . ARG A 1 96 ? -4.945 -2.945 17.269 1.00 81.62 96 ARG A CA 1
ATOM 751 C C . ARG A 1 96 ? -3.666 -2.143 17.548 1.00 81.62 96 ARG A C 1
ATOM 753 O O . ARG A 1 96 ? -2.836 -2.579 18.338 1.00 81.62 96 ARG A O 1
ATOM 760 N N . ARG A 1 97 ? -3.481 -1.001 16.883 1.00 73.44 97 ARG A N 1
ATOM 761 C CA . ARG A 1 97 ? -2.343 -0.089 17.076 1.00 73.44 97 ARG A CA 1
ATOM 762 C C . ARG A 1 97 ? -2.615 1.008 18.108 1.00 73.44 97 ARG A C 1
ATOM 764 O O . ARG A 1 97 ? -1.772 1.877 18.265 1.00 73.44 97 ARG A O 1
ATOM 771 N N . GLY A 1 98 ? -3.758 0.972 18.793 1.00 78.88 98 GLY A N 1
ATOM 772 C CA . GLY A 1 98 ? -4.117 1.954 19.818 1.00 78.88 98 GLY A CA 1
ATOM 773 C C . GLY A 1 98 ? -4.827 3.201 19.288 1.00 78.88 98 GLY A C 1
ATOM 774 O O . GLY A 1 98 ? -5.033 4.145 20.044 1.00 78.88 98 GLY A O 1
ATOM 775 N N . GLU A 1 99 ? -5.225 3.228 18.012 1.00 79.88 99 GLU A N 1
ATOM 776 C CA . GLU A 1 99 ? -6.063 4.311 17.483 1.00 79.88 9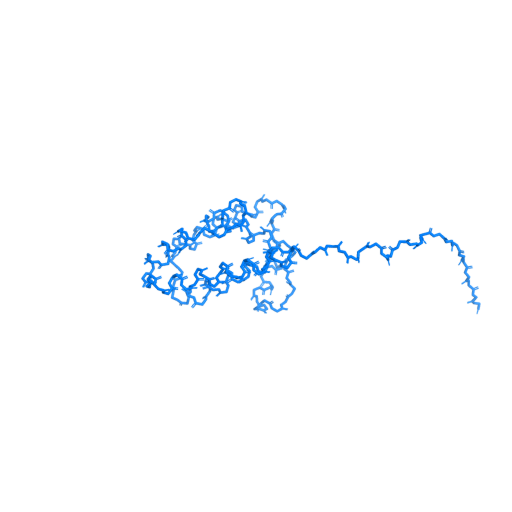9 GLU A CA 1
ATOM 777 C C . GLU A 1 99 ? -7.491 4.202 18.023 1.00 79.88 99 GLU A C 1
ATOM 779 O O . GLU A 1 99 ? -8.049 3.104 18.107 1.00 79.88 99 GLU A O 1
ATOM 784 N N . THR A 1 100 ? -8.116 5.343 18.326 1.00 86.50 100 THR A N 1
ATOM 785 C CA . THR A 1 100 ? -9.522 5.355 18.743 1.00 86.50 100 THR A CA 1
ATOM 786 C C . THR A 1 100 ? -10.436 4.961 17.588 1.00 86.50 100 THR A C 1
ATOM 788 O O . THR A 1 100 ? -10.129 5.193 16.414 1.00 86.50 100 THR A O 1
ATOM 791 N N . GLU A 1 101 ? -11.593 4.387 17.916 1.00 86.88 101 GLU A N 1
ATOM 792 C CA . GLU A 1 101 ? -12.600 4.018 16.921 1.00 86.88 101 GLU A CA 1
ATOM 793 C C . GLU A 1 101 ? -13.012 5.209 16.047 1.00 86.88 101 GLU A C 1
ATOM 795 O O . GLU A 1 101 ? -13.111 5.082 14.826 1.00 86.88 101 GLU A O 1
ATOM 800 N N . GLU A 1 102 ? -13.170 6.381 16.658 1.00 87.75 102 GLU A N 1
ATOM 801 C CA . GLU A 1 102 ? -13.527 7.629 15.985 1.00 87.75 102 GLU A CA 1
ATOM 802 C C . GLU A 1 102 ? -12.467 8.042 14.959 1.00 87.75 102 GLU A C 1
ATOM 804 O O . GLU A 1 102 ? -12.790 8.248 13.786 1.00 87.75 102 GLU A O 1
ATOM 809 N N . LYS A 1 103 ? -11.188 8.083 15.360 1.00 82.56 103 LYS A N 1
ATOM 810 C CA . LYS A 1 103 ? -10.073 8.430 14.465 1.00 82.56 103 LYS A CA 1
ATOM 811 C C . LYS A 1 103 ? -9.916 7.405 13.348 1.00 82.56 103 LYS A C 1
ATOM 813 O O . LYS A 1 103 ? -9.750 7.774 12.184 1.00 82.56 103 LYS A O 1
ATOM 818 N N . ALA A 1 104 ? -9.997 6.116 13.675 1.00 81.12 104 ALA A N 1
ATOM 819 C CA . ALA A 1 104 ? -9.936 5.043 12.690 1.00 81.12 104 ALA A CA 1
ATOM 820 C C . ALA A 1 104 ? -11.080 5.167 11.668 1.00 81.12 104 ALA A C 1
ATOM 822 O O . ALA A 1 104 ? -10.840 5.120 10.459 1.00 81.12 104 ALA A O 1
ATOM 823 N N . SER A 1 105 ? -12.306 5.409 12.138 1.00 84.00 105 SER A N 1
ATOM 824 C CA . SER A 1 105 ? -13.488 5.597 11.294 1.00 84.00 105 SER A CA 1
ATOM 825 C C . SER A 1 105 ? -13.350 6.825 10.393 1.00 84.00 105 SER A C 1
ATOM 827 O O . SER A 1 105 ? -13.621 6.744 9.192 1.00 84.00 105 SER A O 1
ATOM 829 N N . GLU A 1 106 ? -12.853 7.942 10.928 1.00 86.00 106 GLU A N 1
ATOM 830 C CA . GLU A 1 106 ? -12.598 9.157 10.158 1.00 86.00 106 GLU A CA 1
ATOM 831 C C . GLU A 1 106 ? -11.580 8.910 9.034 1.00 86.00 106 GLU A C 1
ATOM 833 O O . GLU A 1 106 ? -11.828 9.259 7.873 1.00 86.00 106 GLU A O 1
ATOM 838 N N . MET A 1 107 ? -10.462 8.248 9.350 1.00 80.12 107 MET A N 1
ATOM 839 C CA . MET A 1 107 ? -9.449 7.865 8.364 1.00 80.12 107 MET A CA 1
ATOM 840 C C . MET A 1 107 ? -10.049 6.996 7.252 1.00 80.12 107 MET A C 1
ATOM 842 O O . MET A 1 107 ? -9.817 7.260 6.067 1.00 80.12 107 MET A O 1
ATOM 846 N N . MET A 1 108 ? -10.866 5.998 7.605 1.00 82.50 108 MET A N 1
ATOM 847 C CA . MET A 1 108 ? -11.523 5.140 6.615 1.00 82.50 108 MET A CA 1
ATOM 848 C C . MET A 1 108 ? -12.518 5.912 5.751 1.00 82.50 108 MET A C 1
ATOM 850 O O . MET A 1 108 ? -12.539 5.742 4.532 1.00 82.50 108 MET A O 1
ATOM 854 N N . ASN A 1 109 ? -13.299 6.815 6.340 1.00 85.94 109 ASN A N 1
ATOM 855 C CA . ASN A 1 109 ? -14.254 7.639 5.602 1.00 85.94 109 ASN A CA 1
ATOM 856 C C . ASN A 1 109 ? -13.546 8.556 4.595 1.00 85.94 109 ASN A C 1
ATOM 858 O O . ASN A 1 109 ? -13.990 8.683 3.448 1.00 85.94 109 ASN A O 1
ATOM 862 N N . ARG A 1 110 ? -12.404 9.146 4.979 1.00 82.75 110 ARG A N 1
ATOM 863 C CA . ARG A 1 110 ? -11.552 9.925 4.066 1.00 82.75 110 ARG A CA 1
ATOM 864 C C . ARG A 1 110 ? -11.076 9.055 2.900 1.00 82.75 110 ARG A C 1
ATOM 866 O O . ARG A 1 110 ? -11.272 9.434 1.742 1.00 82.75 110 ARG A O 1
ATOM 873 N N . LEU A 1 111 ? -10.530 7.872 3.185 1.00 78.44 111 LEU A N 1
ATOM 874 C CA . LEU A 1 111 ? -10.059 6.920 2.172 1.00 78.44 111 LEU A CA 1
ATOM 875 C C . LEU A 1 111 ? -11.166 6.508 1.189 1.00 78.44 111 LEU A C 1
ATOM 877 O O . LEU A 1 111 ? -10.983 6.588 -0.029 1.00 78.44 111 LEU A O 1
ATOM 881 N N . MET A 1 112 ? -12.346 6.148 1.696 1.00 80.62 112 MET A N 1
ATOM 882 C CA . MET A 1 112 ? -13.495 5.773 0.868 1.00 80.62 112 MET A CA 1
ATOM 883 C C . MET A 1 112 ? -13.995 6.942 0.009 1.00 80.62 112 MET A C 1
ATOM 885 O O . MET A 1 112 ? -14.314 6.759 -1.170 1.00 80.62 112 MET A O 1
ATOM 889 N N . LYS A 1 113 ? -14.018 8.169 0.548 1.00 80.94 113 LYS A N 1
ATOM 890 C CA . LYS A 1 113 ? -14.390 9.376 -0.210 1.00 80.94 113 LYS A CA 1
ATOM 891 C C . LYS A 1 113 ? -13.425 9.625 -1.372 1.00 80.94 113 LYS A C 1
ATOM 893 O O . LYS A 1 113 ? -13.876 9.921 -2.484 1.00 80.94 113 LYS A O 1
ATOM 898 N N . PHE A 1 114 ? -12.118 9.453 -1.157 1.00 74.81 114 PHE A N 1
ATOM 899 C CA . PHE A 1 114 ? -11.113 9.538 -2.223 1.00 74.81 114 PHE A CA 1
ATOM 900 C C . PHE A 1 114 ? -11.291 8.450 -3.280 1.00 74.81 114 PHE A C 1
ATOM 902 O O . PHE A 1 114 ? -11.244 8.751 -4.478 1.00 74.81 114 PHE A O 1
ATOM 909 N N . GLN A 1 115 ? -11.552 7.210 -2.866 1.00 73.44 115 GLN A N 1
ATOM 910 C CA . GLN A 1 115 ? -11.805 6.105 -3.787 1.00 73.44 115 GLN A CA 1
ATOM 911 C C . GLN A 1 115 ? -13.053 6.375 -4.648 1.00 73.44 115 GLN A C 1
ATOM 913 O O . GLN A 1 115 ? -12.988 6.295 -5.876 1.00 73.44 115 GLN A O 1
ATOM 918 N N . LYS A 1 116 ? -14.168 6.800 -4.033 1.00 77.31 116 LYS A N 1
ATOM 919 C CA . LYS A 1 116 ? -15.421 7.146 -4.729 1.00 77.31 116 LYS A CA 1
ATOM 920 C C . LYS A 1 116 ? -15.228 8.300 -5.715 1.00 77.31 116 LYS A C 1
ATOM 922 O O . LYS A 1 116 ? -15.704 8.225 -6.848 1.00 77.31 116 LYS A O 1
ATOM 927 N N . LYS A 1 117 ? -14.490 9.348 -5.328 1.00 75.50 117 LYS A N 1
ATOM 928 C CA . LYS A 1 117 ? -14.158 10.486 -6.207 1.00 75.50 117 LYS A CA 1
ATOM 929 C C . LYS A 1 117 ? -13.286 10.057 -7.390 1.00 75.50 117 LYS A C 1
ATOM 931 O O . LYS A 1 117 ? -13.536 10.488 -8.516 1.00 75.50 117 LYS A O 1
ATOM 936 N N . SER A 1 118 ? -12.310 9.185 -7.148 1.00 66.12 118 SER A N 1
ATOM 937 C CA . SER A 1 118 ? -11.429 8.637 -8.187 1.00 66.12 118 SER A CA 1
ATOM 938 C C . SER A 1 118 ? -12.204 7.765 -9.180 1.00 66.12 118 SER A C 1
ATOM 940 O O . SER A 1 118 ? -12.076 7.950 -10.388 1.00 66.12 118 SER A O 1
ATOM 942 N N . ASN A 1 119 ? -13.095 6.899 -8.687 1.00 61.91 119 ASN A N 1
ATOM 943 C CA . ASN A 1 119 ? -13.972 6.075 -9.523 1.00 61.91 119 ASN A CA 1
ATOM 944 C C . ASN A 1 119 ? -14.997 6.909 -10.310 1.00 61.91 119 ASN A C 1
ATOM 946 O O . ASN A 1 119 ? -15.275 6.599 -11.465 1.00 61.91 119 ASN A O 1
ATOM 950 N N . LYS A 1 120 ? -15.528 7.999 -9.738 1.00 60.66 120 LYS A N 1
ATOM 951 C CA . LYS A 1 120 ? -16.443 8.906 -10.453 1.00 60.66 120 LYS A CA 1
ATOM 952 C C . LYS A 1 120 ? -15.745 9.651 -11.595 1.00 60.66 120 LYS A C 1
ATOM 954 O O . LYS A 1 120 ? -16.337 9.792 -12.658 1.00 60.66 120 LYS A O 1
ATOM 959 N N . ARG A 1 121 ? -14.482 10.069 -11.420 1.00 54.25 121 ARG A N 1
ATOM 960 C CA . ARG A 1 121 ? -13.676 10.657 -12.512 1.00 54.25 121 ARG A CA 1
ATOM 961 C C . ARG A 1 121 ? -13.390 9.660 -13.640 1.00 54.25 121 ARG A C 1
ATOM 963 O O . ARG A 1 121 ? -13.316 10.073 -14.788 1.00 54.25 121 ARG A O 1
ATOM 970 N N . LEU A 1 122 ? -13.297 8.365 -13.330 1.00 44.97 122 LEU A N 1
ATOM 971 C CA . LEU A 1 122 ? -13.178 7.284 -14.320 1.00 44.97 122 LEU A CA 1
ATOM 972 C C . LEU A 1 122 ? -14.499 6.974 -15.055 1.00 44.97 122 LEU A C 1
ATOM 974 O O . LEU A 1 122 ? -14.462 6.336 -16.100 1.00 44.97 122 LEU A O 1
ATOM 978 N N . ARG A 1 123 ? -15.651 7.420 -14.527 1.00 40.88 123 ARG A N 1
ATOM 979 C CA . ARG A 1 123 ? -16.989 7.271 -15.135 1.00 40.88 123 ARG A CA 1
ATOM 980 C C . ARG A 1 123 ? -17.482 8.525 -15.867 1.00 40.88 123 ARG A C 1
ATOM 982 O O . ARG A 1 123 ? -18.664 8.600 -16.195 1.00 40.88 123 ARG A O 1
ATOM 989 N N . LEU A 1 124 ? -16.626 9.515 -16.127 1.00 30.30 124 LEU A N 1
ATOM 990 C CA . LEU A 1 124 ? -16.996 10.535 -17.105 1.00 30.30 124 LEU A CA 1
ATOM 991 C C . LEU A 1 124 ? -17.016 9.863 -18.484 1.00 30.30 124 LEU A C 1
ATOM 993 O O . LEU A 1 124 ? -16.037 9.204 -18.841 1.00 30.30 124 LEU A O 1
ATOM 997 N N . PRO A 1 125 ? -18.130 9.949 -19.232 1.00 33.41 125 PRO A N 1
ATOM 998 C CA . PRO A 1 125 ? -18.231 9.289 -20.518 1.00 33.41 125 PRO A CA 1
ATOM 999 C C . PRO A 1 125 ? -17.130 9.826 -21.431 1.00 33.41 125 PRO A C 1
ATOM 1001 O O . PRO A 1 125 ? -16.972 11.037 -21.576 1.00 33.41 125 PRO A O 1
ATOM 1004 N N . MET A 1 126 ? -16.402 8.913 -22.073 1.00 32.25 126 MET A N 1
ATOM 1005 C CA . MET A 1 126 ? -15.607 9.168 -23.275 1.00 32.25 126 MET A CA 1
ATOM 1006 C C . MET A 1 126 ? -16.535 9.662 -24.406 1.00 32.25 126 MET A C 1
ATOM 1008 O O . MET A 1 126 ? -16.777 8.968 -25.387 1.00 32.25 126 MET A O 1
ATOM 1012 N N . ARG A 1 127 ? -17.112 10.858 -24.272 1.00 38.66 127 ARG A N 1
ATOM 1013 C CA . ARG A 1 127 ? -17.786 11.604 -25.339 1.00 38.66 127 ARG A CA 1
ATOM 1014 C C . ARG A 1 127 ? -16.858 12.740 -25.748 1.00 38.66 127 ARG A C 1
ATOM 1016 O O . ARG A 1 127 ? -17.065 13.864 -25.320 1.00 38.66 127 ARG A O 1
ATOM 1023 N N . ASN A 1 128 ? -15.791 12.406 -26.479 1.00 36.69 128 ASN A N 1
ATOM 1024 C CA . ASN A 1 128 ? -15.130 13.256 -27.492 1.00 36.69 128 ASN A CA 1
ATOM 1025 C C . ASN A 1 128 ? -13.770 12.684 -27.939 1.00 36.69 128 ASN A C 1
ATOM 1027 O O . ASN A 1 128 ? -12.767 13.384 -27.955 1.00 36.69 128 ASN A O 1
ATOM 1031 N N . VAL A 1 129 ? -13.723 11.413 -28.358 1.00 37.50 129 VAL A N 1
ATOM 1032 C CA . VAL A 1 129 ? -12.560 10.866 -29.102 1.00 37.50 129 VAL A CA 1
ATOM 1033 C C . VAL A 1 129 ? -12.959 10.443 -30.527 1.00 37.50 129 VAL A C 1
ATOM 1035 O O . VAL A 1 129 ? -12.345 9.584 -31.139 1.00 37.50 129 VAL A O 1
ATOM 1038 N N . ARG A 1 130 ? -14.015 11.049 -31.092 1.00 35.50 130 ARG A N 1
ATOM 1039 C CA . ARG A 1 130 ? -14.460 10.824 -32.486 1.00 35.50 130 ARG A CA 1
ATOM 1040 C C . ARG A 1 130 ? -14.362 12.072 -33.375 1.00 35.50 130 ARG A C 1
ATOM 1042 O O . ARG A 1 130 ? -15.160 12.240 -34.288 1.00 35.50 130 ARG A O 1
ATOM 1049 N N . LYS A 1 131 ? -13.393 12.957 -33.126 1.00 38.25 131 LYS A N 1
ATOM 1050 C CA . LYS A 1 131 ? -13.067 14.064 -34.047 1.00 38.25 131 LYS A CA 1
ATOM 1051 C C . LYS A 1 131 ? -11.560 14.258 -34.236 1.00 38.25 131 LYS A C 1
ATOM 1053 O O . LYS A 1 131 ? -11.092 15.380 -34.215 1.00 38.25 131 LYS A O 1
ATOM 1058 N N . ILE A 1 132 ? -10.800 13.180 -34.416 1.00 36.59 132 ILE A N 1
ATOM 1059 C CA . ILE A 1 132 ? -9.516 13.234 -35.138 1.00 36.59 132 ILE A CA 1
ATOM 1060 C C . ILE A 1 132 ? -9.420 11.923 -35.919 1.00 36.59 132 ILE A C 1
ATOM 1062 O O . ILE A 1 132 ? -8.843 10.943 -35.463 1.00 36.59 132 ILE A O 1
ATOM 1066 N N . LEU A 1 133 ? -10.133 11.860 -37.040 1.00 34.09 133 LEU A N 1
ATOM 1067 C CA . LEU A 1 133 ? -10.129 10.705 -37.931 1.00 34.09 133 LEU A CA 1
ATOM 1068 C C . LEU A 1 133 ? -10.345 11.209 -39.357 1.00 34.09 133 LEU A C 1
ATOM 1070 O O . LEU A 1 133 ? -11.452 11.134 -39.866 1.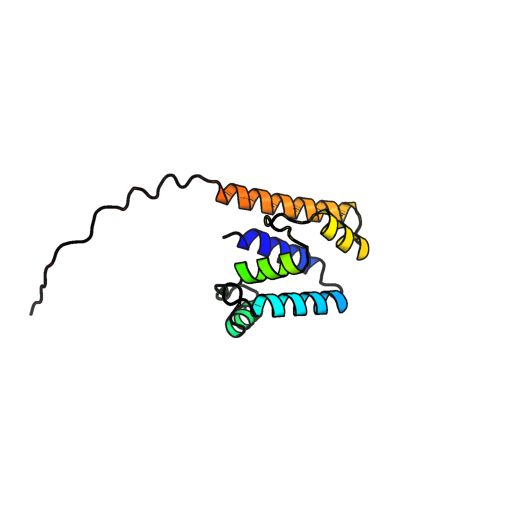00 34.09 133 LEU A O 1
ATOM 1074 N N . ILE A 1 134 ? -9.296 11.781 -39.953 1.00 30.84 134 ILE A N 1
ATOM 1075 C CA . ILE A 1 134 ? -9.084 11.909 -41.408 1.00 30.84 134 ILE A CA 1
ATOM 1076 C C . ILE A 1 134 ? -7.539 11.932 -41.619 1.00 30.84 134 ILE A C 1
ATOM 1078 O O . ILE A 1 134 ? -6.824 12.282 -40.678 1.00 30.84 134 ILE A O 1
ATOM 1082 N N . PRO A 1 135 ? -6.976 11.466 -42.748 1.00 36.31 135 PRO A N 1
ATOM 1083 C CA . PRO A 1 135 ? -6.326 10.164 -42.846 1.00 36.31 135 PRO A CA 1
ATOM 1084 C C . PRO A 1 135 ? -4.851 10.249 -43.290 1.00 36.31 135 PRO A C 1
ATOM 1086 O O . PRO A 1 135 ? -4.366 11.257 -43.798 1.00 36.31 135 PRO A O 1
ATOM 1089 N N . LEU A 1 136 ? -4.144 9.128 -43.152 1.00 35.81 136 LEU A N 1
ATOM 1090 C CA . LEU A 1 136 ? -2.927 8.836 -43.909 1.00 35.81 136 LEU A CA 1
ATOM 1091 C C . LEU A 1 136 ? -3.211 8.899 -45.420 1.00 35.81 136 LEU A C 1
ATOM 1093 O O . LEU A 1 136 ? -4.109 8.202 -45.885 1.00 35.81 136 LEU A O 1
ATOM 1097 N N . SER A 1 137 ? -2.402 9.675 -46.152 1.00 35.19 137 SER A N 1
ATOM 1098 C CA . SER A 1 137 ? -1.943 9.464 -47.544 1.00 35.19 137 SER A CA 1
ATOM 1099 C C . SER A 1 137 ? -1.945 10.773 -48.342 1.00 35.19 137 SER A C 1
ATOM 1101 O O . SER A 1 137 ? -3.000 11.259 -48.721 1.00 35.19 137 SER A O 1
ATOM 1103 N N . THR A 1 138 ? -0.763 11.347 -48.603 1.00 36.28 138 THR A N 1
ATOM 1104 C CA . THR A 1 138 ? -0.143 11.357 -49.945 1.00 36.28 138 THR A CA 1
ATOM 1105 C C . THR A 1 138 ? 1.211 12.084 -49.934 1.00 36.28 138 THR A C 1
ATOM 1107 O O . THR A 1 138 ? 1.325 13.221 -49.496 1.00 36.28 138 THR A O 1
ATOM 1110 N N . ARG A 1 139 ? 2.222 11.376 -50.452 1.00 38.56 139 ARG A N 1
ATOM 1111 C CA . ARG A 1 139 ? 3.438 11.818 -51.167 1.00 38.56 139 ARG A CA 1
ATOM 1112 C C . ARG A 1 139 ? 3.587 13.329 -51.442 1.00 38.56 139 ARG A C 1
ATOM 1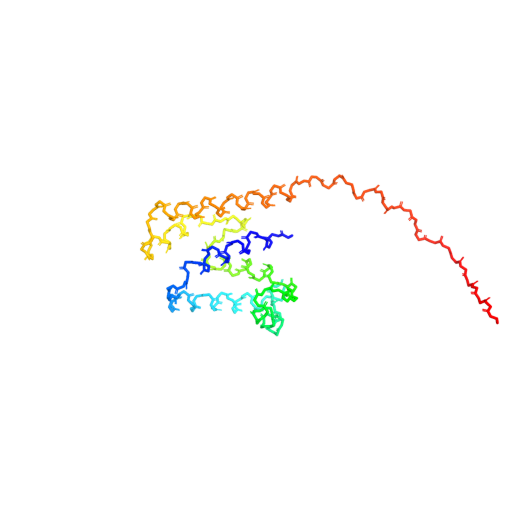114 O O . ARG A 1 139 ? 2.749 13.891 -52.138 1.00 38.56 139 ARG A O 1
ATOM 1121 N N . LYS A 1 140 ? 4.783 13.876 -51.185 1.00 37.44 140 LYS A N 1
ATOM 1122 C CA . LYS A 1 140 ? 5.748 14.254 -52.246 1.00 37.44 140 LYS A CA 1
ATOM 1123 C C . LYS A 1 140 ? 7.089 14.727 -51.668 1.00 37.44 140 LYS A C 1
ATOM 1125 O O . LYS A 1 140 ? 7.137 15.529 -50.746 1.00 37.44 140 LYS A O 1
ATOM 1130 N N . LEU A 1 141 ? 8.159 14.194 -52.261 1.00 46.75 141 LEU A N 1
ATOM 1131 C CA . LEU A 1 141 ? 9.534 14.693 -52.216 1.00 46.75 141 LEU A CA 1
ATOM 1132 C C . LEU A 1 141 ? 9.595 16.158 -52.668 1.00 46.75 141 LEU A C 1
ATOM 1134 O O . LEU A 1 141 ? 9.008 16.481 -53.700 1.00 46.75 141 LEU A O 1
ATOM 1138 N N . TYR A 1 142 ? 10.381 16.993 -51.982 1.00 30.81 142 TYR A N 1
ATOM 1139 C CA . TYR A 1 142 ? 10.954 18.198 -52.588 1.00 30.81 142 TYR A CA 1
ATOM 1140 C C . TYR A 1 142 ? 12.244 18.633 -51.864 1.00 30.81 142 TYR A C 1
ATOM 1142 O O . TYR A 1 142 ? 12.209 19.040 -50.706 1.00 30.81 142 TYR A O 1
ATOM 1150 N N . ARG A 1 143 ? 13.382 18.509 -52.567 1.00 41.97 143 ARG A N 1
ATOM 1151 C CA . ARG A 1 143 ? 14.609 19.315 -52.388 1.00 41.97 143 ARG A CA 1
ATOM 1152 C C . ARG A 1 143 ? 14.413 20.625 -53.164 1.00 41.97 143 ARG A C 1
ATOM 1154 O O . ARG A 1 143 ? 13.772 20.596 -54.212 1.00 41.97 143 ARG A O 1
ATOM 1161 N N . PRO A 1 144 ? 15.005 21.732 -52.712 1.00 50.38 144 PRO A N 1
ATOM 1162 C CA . PRO A 1 144 ? 16.151 22.295 -53.444 1.00 50.38 144 PRO A CA 1
ATOM 1163 C C . PRO A 1 144 ? 17.225 22.769 -52.441 1.00 50.38 144 PRO A C 1
ATOM 1165 O O . PRO A 1 144 ? 16.952 22.838 -51.248 1.00 50.38 144 PRO A O 1
ATOM 1168 N N . GLY A 1 145 ? 18.480 23.034 -52.778 1.00 45.12 145 GLY A N 1
ATOM 1169 C CA . GLY A 1 145 ? 19.134 23.403 -54.029 1.00 45.12 145 GLY A CA 1
ATOM 1170 C C . GLY A 1 145 ? 20.243 24.351 -53.598 1.00 45.12 145 GLY A C 1
ATOM 1171 O O . GLY A 1 145 ? 19.877 25.360 -52.960 1.00 45.12 145 GLY A O 1
#

Foldseek 3Di:
DLQQLLVLVVVLVVVVCPDPPPVVNVVLLVVQLVVQCVDPLQHWDVVQVVVCVVVVNPDDDTPNPRSSSLSSCVSVVQADPVRHGPLVVQLVVCVVVVDDSVRSVVSVVVSNVSSVVSVVVVPPDPPPPPPPDDDDDDDDDDDDD